Protein AF-A0A4S4L5J5-F1 (afdb_monomer_lite)

Secondary structure (DSSP, 8-state):
----------------------------------------------EEEES-TT--PPTTS-EEEEEE--SPSSPHHHH-EEEEEEEETTTEEEEEEEEEEETTT--EEEE---TTS-S-TT-

pLDDT: mean 80.62, std 18.97, range [35.75, 98.19]

Foldseek 3Di:
DDDDDDDDDDDDDDDDDDDDDPPDDPPPPPPPPPPDDDDDPWDDDWAWPPPDPPDDAAAQDKDKIFTDFPPGPPTLLPPFFDWDFDAAPDDRGLGTFDGGDTSSPDGMDMGHHHNVSDDGNVD

Radius of gyration: 41.26 Å; chains: 1; bounding box: 78×39×115 Å

Structure (mmCIF, N/CA/C/O backbone):
data_AF-A0A4S4L5J5-F1
#
_entry.id   AF-A0A4S4L5J5-F1
#
loop_
_atom_site.group_PDB
_atom_site.id
_atom_site.type_symbol
_atom_site.label_atom_id
_atom_site.label_alt_id
_atom_site.label_comp_id
_atom_site.label_asym_id
_atom_site.label_entity_id
_atom_site.label_seq_id
_atom_site.pdbx_PDB_ins_code
_atom_site.Cartn_x
_atom_site.Cartn_y
_atom_site.Cartn_z
_atom_site.occupancy
_atom_site.B_iso_or_equiv
_atom_site.auth_seq_id
_atom_site.auth_comp_id
_atom_site.auth_asym_id
_atom_site.auth_atom_id
_atom_site.pdbx_PDB_model_num
ATOM 1 N N . MET A 1 1 ? -58.215 23.838 90.533 1.00 37.75 1 MET A N 1
ATOM 2 C CA . MET A 1 1 ? -58.203 22.720 91.504 1.00 37.75 1 MET A CA 1
ATOM 3 C C . MET A 1 1 ? -57.163 21.714 91.031 1.00 37.75 1 MET A C 1
ATOM 5 O O . MET A 1 1 ? -57.080 21.533 89.826 1.00 37.75 1 MET A O 1
ATOM 9 N N . PRO A 1 2 ? -56.368 21.128 91.933 1.00 55.81 2 PRO A N 1
ATOM 10 C CA . PRO A 1 2 ? -55.057 21.604 92.415 1.00 55.81 2 PRO A CA 1
ATOM 11 C C . PRO A 1 2 ? -53.922 20.768 91.746 1.00 55.81 2 PRO A C 1
ATOM 13 O O . PRO A 1 2 ? -54.226 19.964 90.878 1.00 55.81 2 PRO A O 1
ATOM 16 N N . HIS A 1 3 ? -52.607 20.912 91.939 1.00 46.09 3 HIS A N 1
ATOM 17 C CA . HIS A 1 3 ? -51.798 21.025 93.153 1.00 46.09 3 HIS A CA 1
ATOM 18 C C . HIS A 1 3 ? -50.380 21.543 92.795 1.00 46.09 3 HIS A C 1
ATOM 20 O O . HIS A 1 3 ? -49.781 21.094 91.821 1.00 46.09 3 HIS A O 1
ATOM 26 N N . THR A 1 4 ? -49.844 22.457 93.607 1.00 49.66 4 THR A N 1
ATOM 27 C CA . THR A 1 4 ? -48.403 22.717 93.860 1.00 49.66 4 THR A CA 1
ATOM 28 C C . THR A 1 4 ? -47.784 21.509 94.625 1.00 49.66 4 THR A C 1
ATOM 30 O O . THR A 1 4 ? -48.587 20.723 95.135 1.00 49.66 4 THR A O 1
ATOM 33 N N . PRO A 1 5 ? -46.444 21.313 94.799 1.00 53.56 5 PRO A N 1
ATOM 34 C CA . PRO A 1 5 ? -45.448 22.350 95.096 1.00 53.56 5 PRO A CA 1
ATOM 35 C C . PRO A 1 5 ? -44.024 22.212 94.497 1.00 53.56 5 PRO A C 1
ATOM 37 O O . PRO A 1 5 ? -43.601 21.207 93.936 1.00 53.56 5 PRO A O 1
ATOM 40 N N . GLU A 1 6 ? -43.327 23.327 94.690 1.00 46.12 6 GLU A N 1
ATOM 41 C CA . GLU A 1 6 ? -41.896 23.632 94.711 1.00 46.12 6 GLU A CA 1
ATOM 42 C C . GLU A 1 6 ? -41.004 22.621 95.462 1.00 46.12 6 GLU A C 1
ATOM 44 O O . GLU A 1 6 ? -41.403 22.094 96.498 1.00 46.12 6 GLU A O 1
ATOM 49 N N . LEU A 1 7 ? -39.756 22.453 94.999 1.00 49.06 7 LEU A N 1
ATOM 50 C CA . LEU A 1 7 ? -38.581 22.276 95.865 1.00 49.06 7 LEU A CA 1
ATOM 51 C C . LEU A 1 7 ? -37.314 22.743 95.127 1.00 49.06 7 LEU A C 1
ATOM 53 O O . LEU A 1 7 ? -36.819 22.090 94.209 1.00 49.06 7 LEU A O 1
ATOM 57 N N . 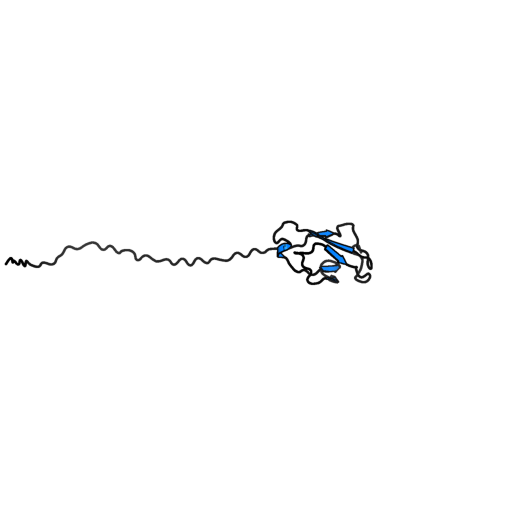SER A 1 8 ? -36.796 23.895 95.554 1.00 48.22 8 SER A N 1
ATOM 58 C CA . SER A 1 8 ? -35.420 24.332 95.304 1.00 48.22 8 SER A CA 1
ATOM 59 C C . SER A 1 8 ? -34.468 23.572 96.230 1.00 48.22 8 SER A C 1
ATOM 61 O O . SER A 1 8 ? -34.741 23.476 97.424 1.00 48.22 8 SER A O 1
ATOM 63 N N . SER A 1 9 ? -33.321 23.094 95.735 1.00 49.12 9 SER A N 1
ATOM 64 C CA . SER A 1 9 ? -32.177 22.797 96.607 1.00 49.12 9 SER A CA 1
ATOM 65 C C . SER A 1 9 ? -30.837 22.850 95.864 1.00 49.12 9 SER A C 1
ATOM 67 O O . SER A 1 9 ? -30.491 21.967 95.090 1.00 49.12 9 SER A O 1
ATOM 69 N N . THR A 1 10 ? -30.129 23.942 96.153 1.00 46.50 10 THR A N 1
ATOM 70 C CA . THR A 1 10 ? -28.713 24.044 96.546 1.00 46.50 10 THR A CA 1
ATOM 71 C C . THR A 1 10 ? -27.600 23.550 95.609 1.00 46.50 10 THR A C 1
ATOM 73 O O . THR A 1 10 ? -27.463 22.382 95.267 1.00 46.50 10 THR A O 1
ATOM 76 N N . ALA A 1 11 ? -26.737 24.514 95.287 1.00 41.56 11 ALA A N 1
ATOM 77 C CA . ALA A 1 11 ? -25.449 24.409 94.620 1.00 41.56 11 ALA A CA 1
ATOM 78 C C . ALA A 1 11 ? -24.426 23.509 95.336 1.00 41.56 11 ALA A C 1
ATOM 80 O O . ALA A 1 11 ? -24.403 23.506 96.561 1.00 41.56 11 ALA A O 1
ATOM 81 N N . GLN A 1 12 ? -23.492 22.906 94.577 1.00 35.75 12 GLN A N 1
ATOM 82 C CA . GLN A 1 12 ? -22.042 22.989 94.845 1.00 35.75 12 GLN A CA 1
ATOM 83 C C . GLN A 1 12 ? -21.198 22.466 93.656 1.00 35.75 12 GLN A C 1
ATOM 85 O O . GLN A 1 12 ? -21.401 21.352 93.179 1.00 35.75 12 GLN A O 1
ATOM 90 N N . THR A 1 13 ? -20.244 23.277 93.186 1.00 40.69 13 THR A N 1
ATOM 91 C CA . THR A 1 13 ? -19.195 22.951 92.188 1.00 40.69 13 THR A CA 1
ATOM 92 C C . THR A 1 13 ? -17.948 22.318 92.870 1.00 40.69 13 THR A C 1
ATOM 94 O O . THR A 1 13 ? -17.943 22.210 94.095 1.00 40.69 13 THR A O 1
ATOM 97 N N . PRO A 1 14 ? -16.913 21.843 92.132 1.00 57.03 14 PRO A N 1
ATOM 98 C CA . PRO A 1 14 ? -16.245 20.540 92.279 1.00 57.03 14 PRO A CA 1
ATOM 99 C C . PRO A 1 14 ? -14.911 20.701 93.084 1.00 57.03 14 PRO A C 1
ATOM 101 O O . PRO A 1 14 ? -14.733 21.774 93.661 1.00 57.03 14 PRO A O 1
ATOM 104 N N . PRO A 1 15 ? -13.955 19.743 93.194 1.00 50.81 15 PRO A N 1
ATOM 105 C CA . PRO A 1 15 ? -13.211 19.151 92.069 1.00 50.81 15 PRO A CA 1
ATOM 106 C C . PRO A 1 15 ? -12.876 17.663 92.283 1.00 50.81 15 PRO A C 1
ATOM 108 O O . PRO A 1 15 ? -12.868 17.179 93.397 1.00 50.81 15 PRO A O 1
ATOM 111 N N . HIS A 1 16 ? -12.512 16.935 91.236 1.00 42.56 16 HIS A N 1
ATOM 112 C CA . HIS A 1 16 ? -11.266 16.170 91.271 1.00 42.56 16 HIS A CA 1
ATOM 113 C C . HIS A 1 16 ? -10.853 15.914 89.831 1.00 42.56 16 HIS A C 1
ATOM 115 O O . HIS A 1 16 ? -11.554 15.294 89.035 1.00 42.56 16 HIS A O 1
ATOM 121 N N . SER A 1 17 ? -9.715 16.513 89.513 1.00 53.50 17 SER A N 1
ATOM 122 C CA . SER A 1 17 ? -8.935 16.329 88.312 1.00 53.50 17 SER A CA 1
ATOM 123 C C . SER A 1 17 ? -8.891 14.880 87.850 1.00 53.50 17 SER A C 1
ATOM 125 O O . SER A 1 17 ? -8.686 13.975 88.652 1.00 53.50 17 SER A O 1
ATOM 127 N N . ALA A 1 18 ? -8.929 14.732 86.530 1.00 53.69 18 ALA A N 1
ATOM 128 C CA . ALA A 1 18 ? -7.976 13.967 85.730 1.00 53.69 18 ALA A CA 1
ATOM 129 C C . ALA A 1 18 ? -8.706 13.106 84.705 1.00 53.69 18 ALA A C 1
ATOM 131 O O . ALA A 1 18 ? -9.244 12.054 85.012 1.00 53.69 18 ALA A O 1
ATOM 132 N N . SER A 1 19 ? -8.620 13.510 83.446 1.00 52.94 19 SER A N 1
ATOM 133 C CA . SER A 1 19 ? -7.903 12.703 82.462 1.00 52.94 19 SER A CA 1
ATOM 134 C C . SER A 1 19 ? -7.873 13.498 81.168 1.00 52.94 19 SER A C 1
ATOM 136 O O . SER A 1 19 ? -8.863 13.610 80.449 1.00 52.94 19 SER A O 1
ATOM 138 N N . SER A 1 20 ? -6.714 14.091 80.898 1.00 55.28 20 SER A N 1
ATOM 139 C CA . SER A 1 20 ? -6.356 14.536 79.561 1.00 55.28 20 SER A CA 1
ATOM 140 C C . SER A 1 20 ? -6.398 13.317 78.640 1.00 55.28 20 SER A C 1
ATOM 142 O O . SER A 1 20 ? -5.553 12.429 78.737 1.00 55.28 20 SER A O 1
ATOM 144 N N . ARG A 1 21 ? -7.390 13.251 77.752 1.00 54.53 21 ARG A N 1
ATOM 145 C CA . ARG A 1 21 ? -7.302 12.442 76.538 1.00 54.53 21 ARG A CA 1
ATOM 146 C C . ARG A 1 21 ? -7.377 13.388 75.361 1.00 54.53 21 ARG A C 1
ATOM 148 O O . ARG A 1 21 ? -8.443 13.731 74.867 1.00 54.53 21 ARG A O 1
ATOM 155 N N . SER A 1 22 ? -6.184 13.820 74.966 1.00 56.12 22 SER A N 1
ATOM 156 C CA . SER A 1 22 ? -5.881 14.363 73.651 1.00 56.12 22 SER A CA 1
ATOM 157 C C . SER A 1 22 ? -6.394 13.381 72.595 1.00 56.12 22 SER A C 1
ATOM 159 O O . SER A 1 22 ? -5.739 12.392 72.265 1.00 56.12 22 SER A O 1
ATOM 161 N N . THR A 1 23 ? -7.616 13.592 72.114 1.00 56.44 23 THR A N 1
ATOM 162 C CA . THR A 1 23 ? -8.133 12.890 70.944 1.00 56.44 23 THR A CA 1
ATOM 163 C C . THR A 1 23 ? -7.406 13.449 69.735 1.00 56.44 23 THR A C 1
ATOM 165 O O . THR A 1 23 ? -7.713 14.536 69.245 1.00 56.44 23 THR A O 1
ATOM 168 N N . SER A 1 24 ? -6.385 12.692 69.337 1.00 56.59 24 SER A N 1
ATOM 169 C CA . SER A 1 24 ? -5.664 12.735 68.071 1.00 56.59 24 SER A CA 1
ATOM 170 C C . SER A 1 24 ? -6.513 13.354 66.959 1.00 56.59 24 SER A C 1
ATOM 172 O O . SER A 1 24 ? -7.515 12.777 66.521 1.00 56.59 24 SER A O 1
ATOM 174 N N . ARG A 1 25 ? -6.132 14.561 66.526 1.00 61.34 25 ARG A N 1
ATOM 175 C CA . ARG A 1 25 ? -6.680 15.179 65.319 1.00 61.34 25 ARG A CA 1
ATOM 176 C C . ARG A 1 25 ? -6.383 14.220 64.179 1.00 61.34 25 ARG A C 1
ATOM 178 O O . ARG A 1 25 ? -5.225 13.954 63.878 1.00 61.34 25 ARG A O 1
ATOM 185 N N . HIS A 1 26 ? -7.437 13.664 63.600 1.00 46.31 26 HIS A N 1
ATOM 186 C CA . HIS A 1 26 ? -7.330 12.770 62.466 1.00 46.31 26 HIS A CA 1
ATOM 187 C C . HIS A 1 26 ? -6.714 13.593 61.337 1.00 46.31 26 HIS A C 1
ATOM 189 O O . HIS A 1 26 ? -7.351 14.510 60.816 1.00 46.31 26 HIS A O 1
ATOM 195 N N . HIS A 1 27 ? -5.446 13.329 61.021 1.00 48.44 27 HIS A N 1
ATOM 196 C CA . HIS A 1 27 ? -4.846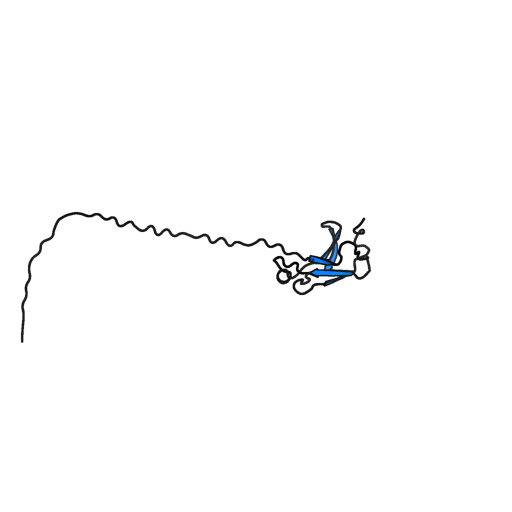 13.811 59.792 1.00 48.44 27 HIS A CA 1
ATOM 197 C C . HIS A 1 27 ? -5.659 13.180 58.668 1.00 48.44 27 HIS A C 1
ATOM 199 O O . HIS A 1 27 ? -5.491 12.005 58.349 1.00 48.44 27 H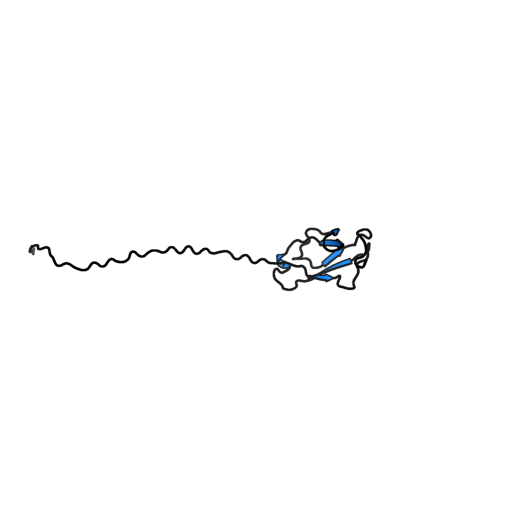IS A O 1
ATOM 205 N N . LEU A 1 28 ? -6.602 13.951 58.133 1.00 51.38 28 LEU A N 1
ATOM 206 C CA . LEU A 1 28 ? -7.302 13.643 56.902 1.00 51.38 28 LEU A CA 1
ATOM 207 C C . LEU A 1 28 ? -6.234 13.713 55.803 1.00 51.38 28 LEU A C 1
ATOM 209 O O . LEU A 1 28 ? -5.999 14.756 55.200 1.00 51.38 28 LEU A O 1
ATOM 213 N N . ALA A 1 29 ? -5.475 12.628 55.658 1.00 59.47 29 ALA A N 1
ATOM 214 C CA . ALA A 1 29 ? -4.499 12.463 54.603 1.00 59.47 29 ALA A CA 1
ATOM 215 C C . ALA A 1 29 ? -5.290 12.374 53.297 1.00 59.47 29 ALA A C 1
ATOM 217 O O . ALA A 1 29 ? -5.857 11.340 52.957 1.00 59.47 29 ALA A O 1
ATOM 218 N N . PHE A 1 30 ? -5.399 13.506 52.608 1.00 55.34 30 PHE A N 1
ATOM 219 C CA . PHE A 1 30 ? -5.959 13.587 51.271 1.00 55.34 30 PHE A CA 1
ATOM 220 C C . PHE A 1 30 ? -4.947 12.945 50.315 1.00 55.34 30 PHE A C 1
ATOM 222 O O . PHE A 1 30 ? -4.040 13.602 49.806 1.00 55.34 30 PHE A O 1
ATOM 229 N N . SER A 1 31 ? -5.037 11.626 50.151 1.00 61.25 31 SER A N 1
ATOM 230 C CA . SER A 1 31 ? -4.247 10.884 49.173 1.00 61.25 31 SER A CA 1
ATOM 231 C C . SER A 1 31 ? -4.689 11.298 47.769 1.00 61.25 31 SER A C 1
ATOM 233 O O . SER A 1 31 ? -5.677 10.792 47.244 1.00 61.25 31 SER A O 1
ATOM 235 N N . LEU A 1 32 ? -3.965 12.240 47.163 1.00 65.56 32 LEU A N 1
ATOM 236 C CA . LEU A 1 32 ? -4.115 12.583 45.753 1.00 65.56 32 LEU A CA 1
ATOM 237 C C . LEU A 1 32 ? -3.588 11.407 44.915 1.00 65.56 32 LEU A C 1
ATOM 239 O O . LEU A 1 32 ? -2.391 11.301 44.655 1.00 65.56 32 LEU A O 1
ATOM 243 N N . ALA A 1 33 ? -4.478 10.486 44.546 1.00 68.19 33 ALA A N 1
ATOM 244 C CA . ALA A 1 33 ? -4.160 9.399 43.632 1.00 68.19 33 ALA A CA 1
ATOM 245 C C . ALA A 1 33 ? -3.952 9.982 42.226 1.00 68.19 33 ALA A C 1
ATOM 247 O O . ALA A 1 33 ? -4.907 10.359 41.547 1.00 68.19 33 ALA A O 1
ATOM 248 N N . LEU A 1 34 ? -2.693 10.087 41.800 1.00 66.31 34 LEU A N 1
ATOM 249 C CA . LEU A 1 34 ? -2.333 10.462 40.437 1.00 66.31 34 LEU A CA 1
ATOM 250 C C . LEU A 1 34 ? -2.673 9.284 39.509 1.00 66.31 34 LEU A C 1
ATOM 252 O O . LEU A 1 34 ? -1.864 8.381 39.311 1.00 66.31 34 LEU A O 1
ATOM 256 N N . ALA A 1 35 ? -3.900 9.253 38.988 1.00 70.75 35 ALA A N 1
ATOM 257 C CA . ALA A 1 35 ? -4.315 8.284 37.980 1.00 70.75 35 ALA A CA 1
ATOM 258 C C . ALA A 1 35 ? -3.626 8.621 36.646 1.00 70.75 35 ALA A C 1
ATOM 260 O O . ALA A 1 35 ? -4.131 9.408 35.851 1.00 70.75 35 ALA A O 1
ATOM 261 N N . GLY A 1 36 ? -2.432 8.069 36.425 1.00 72.25 36 GLY A N 1
ATOM 262 C CA . GLY A 1 36 ? -1.756 8.147 35.133 1.00 72.25 36 GLY A CA 1
ATOM 263 C C . GLY A 1 36 ? -2.500 7.303 34.100 1.00 72.25 36 GLY A C 1
ATOM 264 O O . GLY A 1 36 ? -2.611 6.089 34.257 1.00 72.25 36 GLY A O 1
ATOM 265 N N . THR A 1 37 ? -3.020 7.925 33.046 1.00 76.88 37 THR A N 1
ATOM 266 C CA . THR A 1 37 ? -3.573 7.213 31.888 1.00 76.88 37 THR A CA 1
ATOM 267 C C . THR A 1 37 ? -2.449 6.494 31.147 1.00 76.88 37 THR A C 1
ATOM 269 O O . THR A 1 37 ? -1.548 7.137 30.608 1.00 76.88 37 THR A O 1
ATOM 272 N N . PHE A 1 38 ? -2.502 5.163 31.122 1.00 76.31 38 PHE A N 1
ATOM 273 C CA . PHE A 1 38 ? -1.598 4.333 30.333 1.00 76.31 38 PHE A CA 1
ATOM 274 C C . PHE A 1 38 ? -2.088 4.339 28.878 1.00 76.31 38 PHE A C 1
ATOM 276 O O . PHE A 1 38 ? -3.130 3.760 28.578 1.00 76.31 38 PHE A O 1
ATOM 283 N N . PHE A 1 39 ? -1.375 5.022 27.982 1.00 77.19 39 PHE A N 1
ATOM 284 C CA . PHE A 1 39 ? -1.630 4.935 26.543 1.00 77.19 39 PHE A CA 1
ATOM 285 C C . PHE A 1 39 ? -0.738 3.831 25.964 1.00 77.19 39 PHE A C 1
ATOM 287 O O . PHE A 1 39 ? 0.484 3.992 25.984 1.00 77.19 39 PHE A O 1
ATOM 294 N N . PRO A 1 40 ? -1.291 2.704 25.481 1.00 74.81 40 PRO A N 1
ATOM 295 C CA . PRO A 1 40 ? -0.478 1.708 24.800 1.00 74.81 40 PRO A CA 1
ATOM 296 C C . PRO A 1 40 ? 0.061 2.307 23.493 1.00 74.81 40 PRO A C 1
ATOM 298 O O . PRO A 1 40 ? -0.704 2.834 22.686 1.00 74.81 40 PRO A O 1
ATOM 301 N N . LEU A 1 41 ? 1.377 2.220 23.278 1.00 79.31 41 LEU A N 1
ATOM 302 C CA . LEU A 1 41 ? 1.947 2.387 21.942 1.00 79.31 41 LEU A CA 1
ATOM 303 C C . LEU A 1 41 ? 1.506 1.175 21.122 1.00 79.31 41 LEU A C 1
ATOM 305 O O . LEU A 1 41 ? 1.925 0.055 21.405 1.00 79.31 41 LEU A O 1
ATOM 309 N N . ALA A 1 42 ? 0.634 1.400 20.148 1.00 80.56 42 ALA A N 1
ATOM 310 C CA . ALA A 1 42 ? 0.177 0.367 19.235 1.00 80.56 42 ALA A CA 1
ATOM 311 C C . ALA A 1 42 ? 0.857 0.560 17.876 1.00 80.56 42 ALA A C 1
ATOM 313 O O . ALA A 1 42 ? 1.008 1.691 17.411 1.00 80.56 42 ALA A O 1
ATOM 314 N N . HIS A 1 43 ? 1.277 -0.539 17.254 1.00 81.50 43 HIS A N 1
ATOM 315 C CA . HIS A 1 43 ? 1.889 -0.537 15.931 1.00 81.50 43 HIS A CA 1
ATOM 316 C C . HIS A 1 43 ? 0.944 -1.244 14.966 1.00 81.50 43 HIS A C 1
ATOM 318 O O . HIS A 1 43 ? 0.746 -2.449 15.072 1.00 81.50 43 HIS A O 1
ATOM 324 N N . ALA A 1 44 ? 0.339 -0.489 14.056 1.00 84.19 44 ALA A N 1
ATOM 325 C CA . ALA A 1 44 ? -0.544 -1.035 13.036 1.00 84.19 44 ALA A CA 1
ATOM 326 C C . ALA A 1 44 ? 0.260 -1.366 11.783 1.00 84.19 44 ALA A C 1
ATOM 328 O O . ALA A 1 44 ? 1.080 -0.560 11.342 1.00 84.19 44 ALA A O 1
ATOM 329 N N . SER A 1 45 ? 0.025 -2.542 11.212 1.00 87.62 45 SER A N 1
ATOM 330 C CA . SER A 1 45 ? 0.679 -2.959 9.978 1.00 87.62 45 SER A CA 1
ATOM 331 C C . SER A 1 45 ? -0.331 -3.544 9.000 1.00 87.62 45 SER A C 1
ATOM 333 O O . SER A 1 45 ? -1.385 -4.039 9.390 1.00 87.62 45 SER A O 1
ATOM 335 N N . VAL A 1 46 ? -0.015 -3.441 7.712 1.00 92.00 46 VAL A N 1
ATOM 336 C CA . VAL A 1 46 ? -0.757 -4.113 6.648 1.00 92.00 46 VAL A CA 1
ATOM 337 C C . VAL A 1 46 ? 0.075 -5.307 6.207 1.00 92.00 46 VAL A C 1
ATOM 339 O O . VAL A 1 46 ? 1.202 -5.132 5.741 1.00 92.00 46 VAL A O 1
ATOM 342 N N . PHE A 1 47 ? -0.463 -6.519 6.338 1.00 93.75 47 PHE A N 1
ATOM 343 C CA . PHE A 1 47 ? 0.268 -7.724 5.965 1.00 93.75 47 PHE A CA 1
ATOM 344 C C . PHE A 1 47 ? 0.057 -8.054 4.484 1.00 93.75 47 PHE A C 1
ATOM 346 O O . PHE A 1 47 ? -0.969 -8.621 4.098 1.00 93.75 47 PHE A O 1
ATOM 353 N N . ILE A 1 48 ? 1.026 -7.676 3.646 1.00 93.94 48 ILE A N 1
ATOM 354 C CA . ILE A 1 48 ? 0.994 -7.922 2.200 1.00 93.94 48 ILE A CA 1
ATOM 355 C C . ILE A 1 48 ? 1.140 -9.422 1.916 1.00 93.94 48 ILE A C 1
ATOM 357 O O . ILE A 1 48 ? 2.115 -10.057 2.310 1.00 93.94 48 ILE A O 1
ATOM 361 N N . THR A 1 49 ? 0.177 -9.986 1.190 1.00 95.38 49 THR A N 1
ATOM 362 C CA . THR A 1 49 ? 0.161 -11.391 0.752 1.00 95.38 49 THR A CA 1
ATOM 363 C C . THR A 1 49 ? 0.459 -11.553 -0.737 1.00 95.38 49 THR A C 1
ATOM 365 O O . THR A 1 49 ? 0.809 -12.649 -1.177 1.00 95.38 49 THR A O 1
ATOM 368 N N . HIS A 1 50 ? 0.354 -10.474 -1.515 1.00 95.75 50 HIS A N 1
ATOM 369 C CA . HIS A 1 50 ? 0.758 -10.432 -2.916 1.00 95.75 50 HIS A CA 1
ATOM 370 C C . HIS A 1 50 ? 1.233 -9.021 -3.302 1.00 95.75 50 HIS A C 1
ATOM 372 O O . HIS A 1 50 ? 0.596 -8.061 -2.865 1.00 95.75 50 HIS A O 1
ATOM 378 N N . PRO A 1 51 ? 2.289 -8.881 -4.127 1.00 92.19 51 PRO A N 1
ATOM 379 C CA . PRO A 1 51 ? 3.184 -9.950 -4.574 1.00 92.19 51 PRO A CA 1
ATOM 380 C C . PRO A 1 51 ? 4.062 -10.457 -3.416 1.00 92.19 51 PRO A C 1
ATOM 382 O O . PRO A 1 51 ? 4.509 -9.682 -2.575 1.00 92.19 51 PRO A O 1
ATOM 385 N N . TYR A 1 52 ? 4.286 -11.770 -3.350 1.00 90.50 52 TYR A N 1
ATOM 386 C CA . TYR A 1 52 ? 5.204 -12.395 -2.389 1.00 90.50 52 TYR A CA 1
ATOM 387 C C . TYR A 1 52 ? 6.533 -12.752 -3.072 1.00 90.50 52 TYR A C 1
ATOM 389 O O . TYR A 1 52 ? 6.678 -12.613 -4.288 1.00 90.50 52 TYR A O 1
ATOM 397 N N . ALA A 1 53 ? 7.509 -13.233 -2.298 1.00 86.44 53 ALA A N 1
ATOM 398 C CA . ALA A 1 53 ? 8.825 -13.604 -2.814 1.00 86.44 53 ALA A CA 1
ATOM 399 C C . ALA A 1 53 ? 8.735 -14.555 -4.028 1.00 86.44 53 ALA A C 1
ATOM 401 O O . ALA A 1 53 ? 8.173 -15.647 -3.938 1.00 86.44 53 ALA A O 1
ATOM 402 N N . GLY A 1 54 ? 9.312 -14.136 -5.157 1.00 85.31 54 GLY A N 1
ATOM 403 C CA . GLY A 1 54 ? 9.299 -14.881 -6.421 1.00 85.31 54 GLY A CA 1
ATOM 404 C C . GLY A 1 54 ? 8.233 -14.438 -7.430 1.00 85.31 54 GLY A C 1
ATOM 405 O O . GLY A 1 54 ? 8.220 -14.962 -8.541 1.00 85.31 54 GLY A O 1
ATOM 406 N N . ILE A 1 55 ? 7.369 -13.477 -7.083 1.00 90.75 55 ILE A N 1
ATOM 407 C CA . ILE A 1 55 ? 6.452 -12.826 -8.026 1.00 90.75 55 ILE A CA 1
ATOM 408 C C . ILE A 1 55 ? 6.965 -11.427 -8.369 1.00 90.75 55 ILE A C 1
ATOM 410 O O . ILE A 1 55 ? 7.183 -10.608 -7.479 1.00 90.75 55 ILE A O 1
ATOM 414 N N . SER A 1 56 ? 7.087 -11.141 -9.666 1.00 91.75 56 SER A N 1
ATOM 415 C CA . SER A 1 56 ? 7.496 -9.830 -10.178 1.00 91.75 56 SER A CA 1
ATOM 416 C C . SER A 1 56 ? 6.351 -9.161 -10.939 1.00 91.75 56 SER A C 1
ATOM 418 O O . SER A 1 56 ? 5.774 -9.749 -11.855 1.00 91.75 56 SER A O 1
ATOM 420 N N . CYS A 1 57 ? 6.052 -7.908 -10.595 1.00 94.19 57 CYS A N 1
ATOM 421 C CA . CYS A 1 57 ? 5.196 -7.041 -11.404 1.00 94.19 57 CYS A CA 1
ATOM 422 C C . CYS A 1 57 ? 6.027 -6.424 -12.536 1.00 94.19 57 CYS A C 1
ATOM 424 O O . CYS A 1 57 ? 7.071 -5.829 -12.280 1.00 94.19 57 CYS A O 1
ATOM 426 N N . ARG A 1 58 ? 5.560 -6.515 -13.784 1.00 95.12 58 ARG A N 1
ATOM 427 C CA . ARG A 1 58 ? 6.258 -5.918 -14.932 1.00 95.12 58 ARG A CA 1
ATOM 428 C C . ARG A 1 58 ? 5.771 -4.494 -15.198 1.00 95.12 58 ARG A C 1
ATOM 430 O O . ARG A 1 58 ? 4.565 -4.262 -15.272 1.00 95.12 58 ARG A O 1
ATOM 437 N N . GLY A 1 59 ? 6.706 -3.576 -15.450 1.00 96.00 59 GLY A N 1
ATOM 438 C CA . GLY A 1 59 ? 6.406 -2.228 -15.943 1.00 96.00 59 GLY A CA 1
ATOM 439 C C . GLY A 1 59 ? 5.448 -2.231 -17.140 1.00 96.00 59 GLY A C 1
ATOM 440 O O . GLY A 1 59 ? 5.585 -3.033 -18.068 1.00 96.00 59 GLY A O 1
ATOM 441 N N . GLY A 1 60 ? 4.442 -1.358 -17.101 1.00 97.06 60 GLY A N 1
ATOM 442 C CA . GLY A 1 60 ? 3.409 -1.221 -18.130 1.00 97.06 60 GLY A CA 1
ATOM 443 C C . GLY A 1 60 ? 2.364 -2.343 -18.162 1.00 97.06 60 GLY A C 1
ATOM 444 O O . GLY A 1 60 ? 1.483 -2.318 -19.018 1.00 97.06 60 GLY A O 1
ATOM 445 N N . SER A 1 61 ? 2.439 -3.323 -17.256 1.00 97.31 61 SER A N 1
ATOM 446 C CA . SER A 1 61 ? 1.466 -4.417 -17.142 1.00 97.31 61 SER A CA 1
ATOM 447 C C . SER A 1 61 ? 0.664 -4.290 -15.848 1.00 97.31 61 SER A C 1
ATOM 449 O O . SER A 1 61 ? 1.184 -3.822 -14.838 1.00 97.31 61 SER A O 1
ATOM 451 N N . ALA A 1 62 ? -0.603 -4.704 -15.863 1.00 97.38 62 ALA A N 1
ATOM 452 C CA . ALA A 1 62 ? -1.413 -4.722 -14.649 1.00 97.38 62 ALA A CA 1
ATOM 453 C C . ALA A 1 62 ? -0.805 -5.669 -13.603 1.00 97.38 62 ALA A C 1
ATOM 455 O O . ALA A 1 62 ? -0.406 -6.788 -13.929 1.00 97.38 62 ALA A O 1
ATOM 456 N N . CYS A 1 63 ? -0.769 -5.215 -12.355 1.00 97.06 63 CYS A N 1
ATOM 457 C CA . CYS A 1 63 ? -0.407 -5.999 -11.186 1.00 97.06 63 CYS A CA 1
ATOM 458 C C . CYS A 1 63 ? -1.413 -5.748 -10.058 1.00 97.06 63 CYS A C 1
ATOM 460 O O . CYS A 1 63 ? -2.147 -4.755 -10.079 1.00 97.06 63 CYS A O 1
ATOM 462 N N . SER A 1 64 ? -1.441 -6.637 -9.069 1.00 96.75 64 SER A N 1
ATOM 463 C CA . SER A 1 64 ? -2.262 -6.477 -7.873 1.00 96.75 64 SER A CA 1
ATOM 464 C C . SER A 1 64 ? -1.415 -6.527 -6.608 1.00 96.75 64 SER A C 1
ATOM 466 O O . SER A 1 64 ? -0.390 -7.202 -6.531 1.00 96.75 64 SER A O 1
ATOM 468 N N . LEU A 1 65 ? -1.860 -5.772 -5.614 1.00 97.25 65 LEU A N 1
ATOM 469 C CA . LEU A 1 65 ? -1.429 -5.852 -4.229 1.00 97.25 65 LEU A CA 1
ATOM 470 C C . LEU A 1 65 ? -2.596 -6.415 -3.433 1.00 97.25 65 LEU A C 1
ATOM 472 O O . LEU A 1 65 ? -3.694 -5.873 -3.529 1.00 97.25 65 LEU A O 1
ATOM 476 N N . THR A 1 66 ? -2.374 -7.459 -2.641 1.00 97.56 66 THR A N 1
ATOM 477 C CA . THR A 1 66 ? -3.381 -7.980 -1.705 1.00 97.56 66 THR A CA 1
ATOM 478 C C . THR A 1 66 ? -2.811 -8.049 -0.308 1.00 97.56 66 THR A C 1
ATOM 480 O O . THR A 1 66 ? -1.612 -8.267 -0.126 1.00 97.56 66 THR A O 1
ATOM 483 N N . TRP A 1 67 ? -3.675 -7.891 0.685 1.00 96.44 67 TRP A N 1
ATOM 484 C CA . TRP A 1 67 ? -3.288 -7.957 2.086 1.00 96.44 67 TRP A CA 1
ATOM 485 C C . TRP A 1 67 ? -4.385 -8.546 2.958 1.00 96.44 67 TRP A C 1
ATOM 487 O O . TRP A 1 67 ? -5.559 -8.596 2.584 1.00 96.44 67 TRP A O 1
ATOM 497 N N . VAL A 1 68 ? -3.980 -8.992 4.142 1.00 94.81 68 VAL A N 1
ATOM 498 C CA . VAL A 1 68 ? -4.872 -9.526 5.172 1.00 94.81 68 VAL A CA 1
ATOM 499 C C . VAL A 1 68 ? -4.622 -8.837 6.506 1.00 94.81 68 VAL A C 1
ATOM 501 O O . VAL A 1 68 ? -3.639 -8.119 6.684 1.00 94.81 68 VAL A O 1
ATOM 504 N N . ASP A 1 69 ? -5.556 -9.050 7.424 1.00 92.69 69 ASP A N 1
ATOM 505 C CA . ASP A 1 69 ? -5.364 -8.768 8.840 1.00 92.69 69 ASP A CA 1
ATOM 506 C C . ASP A 1 69 ? -4.605 -9.953 9.454 1.00 92.69 69 ASP A C 1
ATOM 508 O O . ASP A 1 69 ? -4.982 -11.105 9.215 1.00 92.69 69 ASP A O 1
ATOM 512 N N . ASP A 1 70 ? -3.524 -9.688 10.181 1.00 89.25 70 ASP A N 1
ATOM 513 C CA . ASP A 1 70 ? -2.724 -10.720 10.849 1.00 89.25 70 ASP A CA 1
ATOM 514 C C . ASP A 1 70 ? -3.259 -11.068 12.250 1.00 89.25 70 ASP A C 1
ATOM 516 O O . ASP A 1 70 ? -2.784 -12.017 12.873 1.00 89.25 70 ASP A O 1
ATOM 520 N N . GLY A 1 71 ? -4.299 -10.363 12.712 1.00 90.25 71 GLY A N 1
ATOM 521 C CA . GLY A 1 71 ? -4.924 -10.552 14.016 1.00 90.25 71 GLY A CA 1
ATOM 522 C C . GLY A 1 71 ? -4.226 -9.811 15.156 1.00 90.25 71 GLY A C 1
ATOM 523 O O . GLY A 1 71 ? -4.728 -9.853 16.283 1.00 90.25 71 GLY A O 1
ATOM 524 N N . GLU A 1 72 ? -3.119 -9.115 14.889 1.00 90.12 72 GLU A N 1
ATOM 525 C CA . GLU A 1 72 ? -2.395 -8.340 15.892 1.00 90.12 72 GLU A CA 1
ATOM 526 C C . GLU A 1 72 ? -2.972 -6.923 15.991 1.00 90.12 72 GLU A C 1
ATOM 528 O O . GLU A 1 72 ? -3.185 -6.218 15.006 1.00 90.12 72 GLU A O 1
ATOM 533 N N . ALA A 1 73 ? -3.272 -6.483 17.214 1.00 90.50 73 ALA A N 1
ATOM 534 C CA . ALA A 1 73 ? -3.854 -5.162 17.418 1.00 90.50 73 ALA A CA 1
ATOM 535 C C . ALA A 1 73 ? -2.805 -4.048 17.194 1.00 90.50 73 ALA A C 1
ATOM 537 O O . ALA A 1 73 ? -1.706 -4.135 17.747 1.00 90.50 73 ALA A O 1
ATOM 538 N N . PRO A 1 74 ? -3.154 -2.944 16.502 1.00 91.06 74 PRO A N 1
ATOM 539 C CA . PRO A 1 74 ? -4.464 -2.616 15.942 1.00 91.06 74 PRO A CA 1
ATOM 540 C C . PRO A 1 74 ? -4.781 -3.398 14.662 1.00 91.06 74 PRO A C 1
ATOM 542 O O . PRO A 1 74 ? -4.012 -3.360 13.707 1.00 91.06 74 PRO A O 1
ATOM 545 N N . LEU A 1 75 ? -5.981 -3.986 14.626 1.00 92.88 75 LEU A N 1
ATOM 546 C CA . LEU A 1 75 ? -6.546 -4.638 13.441 1.00 92.88 75 LEU A CA 1
ATOM 547 C C . LEU A 1 75 ? -6.689 -3.638 12.281 1.00 92.88 75 LEU A C 1
ATOM 549 O O . LEU A 1 75 ? -6.872 -2.440 12.518 1.00 92.88 75 LEU A O 1
ATOM 553 N N . LEU A 1 76 ? -6.767 -4.120 11.035 1.00 93.56 76 LEU A N 1
ATOM 554 C CA . LEU A 1 76 ? -6.999 -3.289 9.840 1.00 93.56 76 LEU A CA 1
ATOM 555 C C . LEU A 1 76 ? -8.245 -2.404 9.978 1.00 93.56 76 LEU A C 1
ATOM 557 O O . LEU A 1 76 ? -8.284 -1.279 9.478 1.00 93.56 76 LEU A O 1
ATOM 561 N N . ALA A 1 77 ? -9.258 -2.897 10.699 1.00 93.50 77 ALA A N 1
ATOM 562 C CA . ALA A 1 77 ? -10.483 -2.162 11.001 1.00 93.50 77 ALA A CA 1
ATOM 563 C C . ALA A 1 77 ? -10.247 -0.842 11.767 1.00 93.50 77 ALA A C 1
ATOM 565 O O . ALA A 1 77 ? -11.091 0.049 11.706 1.00 93.50 77 ALA A O 1
ATOM 566 N N . ALA A 1 78 ? -9.121 -0.718 12.475 1.00 93.44 78 ALA A N 1
ATOM 567 C CA . ALA A 1 78 ? -8.741 0.449 13.265 1.00 93.44 78 ALA A CA 1
ATOM 568 C C . ALA A 1 78 ? -7.695 1.353 12.579 1.00 93.44 78 ALA A C 1
ATOM 570 O O . ALA A 1 78 ? -7.421 2.432 13.101 1.00 93.44 78 ALA A O 1
ATOM 571 N N . ILE A 1 79 ? -7.122 0.944 11.437 1.00 92.81 79 ILE A N 1
ATOM 572 C CA . ILE A 1 79 ? -6.084 1.714 10.722 1.00 92.81 79 ILE A CA 1
ATOM 573 C C . ILE A 1 79 ? -6.704 2.854 9.903 1.00 92.81 79 ILE A C 1
ATOM 575 O O . ILE A 1 79 ? -6.317 4.011 10.050 1.00 92.81 79 ILE A O 1
ATOM 579 N N . GLY A 1 80 ? -7.695 2.542 9.060 1.00 93.06 80 GLY A N 1
ATOM 580 C CA . GLY A 1 80 ? -8.360 3.522 8.197 1.00 93.06 80 GLY A CA 1
ATOM 581 C C . GLY A 1 80 ? -7.611 3.796 6.888 1.00 93.06 80 GLY A C 1
ATOM 582 O O . GLY A 1 80 ? -7.295 2.868 6.149 1.00 93.06 80 GLY A O 1
ATOM 583 N N . ALA A 1 81 ? -7.398 5.070 6.554 1.00 96.00 81 ALA A N 1
ATOM 584 C CA . ALA A 1 81 ? -6.826 5.486 5.273 1.00 96.00 81 ALA A CA 1
ATOM 585 C C . ALA A 1 81 ? -5.296 5.312 5.230 1.00 96.00 81 ALA A C 1
ATOM 587 O O . ALA A 1 81 ? -4.595 5.770 6.131 1.00 96.00 81 ALA A O 1
ATOM 588 N N . CYS A 1 82 ? -4.784 4.706 4.158 1.00 95.56 82 CYS A N 1
ATOM 589 C CA . CYS A 1 82 ? -3.357 4.505 3.910 1.00 95.56 82 CYS A CA 1
ATOM 590 C C . CYS A 1 82 ? -2.956 4.944 2.500 1.00 95.56 82 CYS A C 1
ATOM 592 O O . CYS A 1 82 ? -3.739 4.866 1.550 1.00 95.56 82 CYS A O 1
ATOM 594 N N . ASP A 1 83 ? -1.695 5.337 2.366 1.00 96.38 83 ASP A N 1
ATOM 595 C CA . ASP A 1 83 ? -1.062 5.601 1.082 1.00 96.38 83 ASP A CA 1
ATOM 596 C C . ASP A 1 83 ? -0.241 4.378 0.665 1.00 96.38 83 ASP A C 1
ATOM 598 O O . ASP A 1 83 ? 0.419 3.753 1.495 1.00 96.38 83 ASP A O 1
ATOM 602 N N . PHE A 1 84 ? -0.269 4.043 -0.624 1.00 96.44 84 PHE A N 1
ATOM 603 C CA . PHE A 1 84 ? 0.560 2.980 -1.191 1.00 96.44 84 PHE A CA 1
ATOM 604 C C . PHE A 1 84 ? 1.456 3.564 -2.280 1.00 96.44 84 PHE A C 1
ATOM 606 O O . PHE A 1 84 ? 1.000 4.323 -3.142 1.00 96.44 84 PHE A O 1
ATOM 613 N N . GLY A 1 85 ? 2.727 3.170 -2.259 1.00 95.56 85 GLY A N 1
ATOM 614 C CA . GLY A 1 85 ? 3.736 3.580 -3.227 1.00 95.56 85 GLY A CA 1
ATOM 615 C C . GLY A 1 85 ? 4.676 2.430 -3.569 1.00 95.56 85 GLY A C 1
ATOM 616 O O . GLY A 1 85 ? 4.842 1.497 -2.784 1.00 95.56 85 GLY A O 1
ATOM 617 N N . LEU A 1 86 ? 5.285 2.499 -4.750 1.00 94.25 86 LEU A N 1
ATOM 618 C CA . LEU A 1 86 ? 6.451 1.695 -5.092 1.00 94.25 86 LEU A CA 1
ATOM 619 C C . LEU A 1 86 ? 7.694 2.430 -4.617 1.00 94.25 86 LEU A C 1
ATOM 621 O O . LEU A 1 86 ? 7.867 3.615 -4.912 1.00 94.25 86 LEU A O 1
ATOM 625 N N . TYR A 1 87 ? 8.558 1.709 -3.914 1.00 92.56 87 TYR A N 1
ATOM 626 C CA . TYR A 1 87 ? 9.796 2.234 -3.364 1.00 92.56 87 TYR A CA 1
ATOM 627 C C . TYR A 1 87 ? 10.985 1.454 -3.912 1.00 92.56 87 TYR A C 1
ATOM 629 O O . TYR A 1 87 ? 10.936 0.233 -4.052 1.00 92.56 87 TYR A O 1
ATOM 637 N N . GLN A 1 88 ? 12.062 2.174 -4.203 1.00 89.94 88 GLN A N 1
ATOM 638 C CA . GLN A 1 88 ? 13.383 1.613 -4.416 1.00 89.94 88 GLN A CA 1
ATOM 639 C C . GLN A 1 88 ? 14.142 1.612 -3.082 1.00 89.94 88 GLN A C 1
ATOM 641 O O . GLN A 1 88 ? 14.303 2.654 -2.436 1.00 89.94 88 GLN A O 1
ATOM 646 N N . GLY A 1 89 ? 14.647 0.443 -2.684 1.00 86.19 89 GLY A N 1
ATOM 647 C CA . GLY A 1 89 ? 15.306 0.281 -1.390 1.00 86.19 89 GLY A CA 1
ATOM 648 C C . GLY A 1 89 ? 14.342 0.545 -0.229 1.00 86.19 89 GLY A C 1
ATOM 649 O O . GLY A 1 89 ? 13.173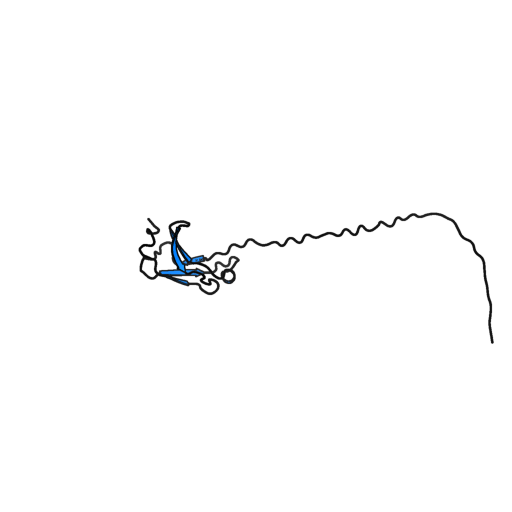 0.182 -0.304 1.00 86.19 89 GLY A O 1
ATOM 650 N N . ALA A 1 90 ? 14.840 1.156 0.849 1.00 86.31 90 ALA A N 1
ATOM 651 C CA . ALA A 1 90 ? 14.032 1.410 2.041 1.00 86.31 90 ALA A CA 1
ATOM 652 C C . ALA A 1 90 ? 13.042 2.576 1.860 1.00 86.31 90 ALA A C 1
ATOM 654 O O . ALA A 1 90 ? 11.890 2.453 2.257 1.00 86.31 90 ALA A O 1
ATOM 655 N N . ASP A 1 91 ? 13.473 3.682 1.237 1.00 90.94 91 ASP A N 1
ATOM 656 C CA . ASP A 1 91 ? 12.775 4.967 1.418 1.00 90.94 91 ASP A CA 1
ATOM 657 C C . ASP A 1 91 ? 12.604 5.804 0.135 1.00 90.94 91 ASP A C 1
ATOM 659 O O . ASP A 1 91 ? 12.013 6.884 0.178 1.00 90.94 91 ASP A O 1
ATOM 663 N N . THR A 1 92 ? 13.100 5.355 -1.025 1.00 93.69 92 THR A N 1
ATOM 664 C CA . THR A 1 92 ? 13.011 6.163 -2.257 1.00 93.69 92 THR A CA 1
ATOM 665 C C . THR A 1 92 ? 11.711 5.875 -2.993 1.00 93.69 92 THR A C 1
ATOM 667 O O . THR A 1 92 ? 11.619 4.890 -3.718 1.00 93.69 92 THR A O 1
ATOM 670 N N . LEU A 1 93 ? 10.701 6.730 -2.823 1.00 94.88 93 LEU A N 1
ATOM 671 C CA . LEU A 1 93 ? 9.449 6.632 -3.577 1.00 94.88 93 LEU A CA 1
ATOM 672 C C . LEU A 1 93 ? 9.724 6.821 -5.076 1.00 94.88 93 LEU A C 1
ATOM 674 O O . LEU A 1 93 ? 10.173 7.886 -5.496 1.00 94.88 93 LEU A O 1
ATOM 678 N N . VAL A 1 94 ? 9.405 5.803 -5.872 1.00 95.69 94 VAL A N 1
ATOM 679 C CA . VAL A 1 94 ? 9.541 5.825 -7.336 1.00 95.69 94 VAL A CA 1
ATOM 680 C C . VAL A 1 94 ? 8.205 5.973 -8.059 1.00 95.69 94 VAL A C 1
ATOM 682 O O . VAL A 1 94 ? 8.160 6.478 -9.177 1.00 95.69 9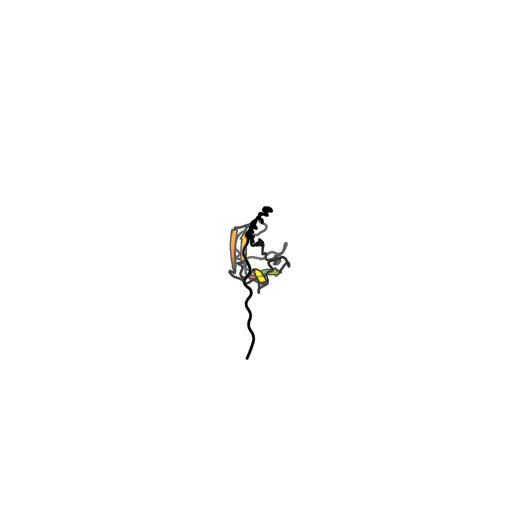4 VAL A O 1
ATOM 685 N N . GLN A 1 95 ? 7.099 5.584 -7.418 1.00 96.38 95 GLN A N 1
ATOM 686 C CA . GLN A 1 95 ? 5.758 5.787 -7.963 1.00 96.38 95 GLN A CA 1
ATOM 687 C C . GLN A 1 95 ? 4.707 5.819 -6.854 1.00 96.38 95 GLN A C 1
ATOM 689 O O . GLN A 1 95 ? 4.584 4.866 -6.087 1.00 96.38 95 GLN A O 1
ATOM 694 N N . GLN A 1 96 ? 3.884 6.867 -6.812 1.00 97.44 96 GLN A N 1
ATOM 695 C CA . GLN A 1 96 ? 2.672 6.862 -5.990 1.00 97.44 96 GLN A CA 1
ATOM 696 C C . GLN A 1 96 ? 1.604 5.993 -6.663 1.00 97.44 96 GLN A C 1
ATOM 698 O O . GLN A 1 96 ? 1.268 6.232 -7.823 1.00 97.44 96 GLN A O 1
ATOM 703 N N . LEU A 1 97 ? 1.049 5.009 -5.949 1.00 97.00 97 LEU A N 1
ATOM 704 C CA . LEU A 1 97 ? 0.001 4.134 -6.486 1.00 97.00 97 LEU A CA 1
ATOM 705 C C . LEU A 1 97 ? -1.396 4.655 -6.151 1.00 97.00 97 LEU A C 1
ATOM 707 O O . LEU A 1 97 ? -2.250 4.764 -7.026 1.00 97.00 97 LEU A O 1
ATOM 711 N N . VAL A 1 98 ? -1.626 4.991 -4.882 1.00 97.88 98 VAL A N 1
ATOM 712 C CA . VAL A 1 98 ? -2.893 5.550 -4.396 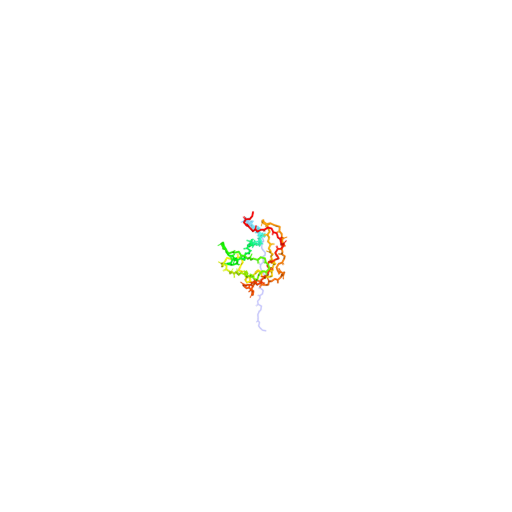1.00 97.88 98 VAL A CA 1
ATOM 713 C C . VAL A 1 98 ? -2.655 6.327 -3.108 1.00 97.88 98 VAL A C 1
ATOM 715 O O . VAL A 1 98 ? -1.737 6.015 -2.349 1.00 97.88 98 VAL A O 1
ATOM 718 N N . THR A 1 99 ? -3.477 7.344 -2.865 1.00 98.19 99 THR A N 1
ATOM 719 C CA . THR A 1 99 ? -3.524 8.066 -1.593 1.00 98.19 99 THR A CA 1
ATOM 720 C C . THR A 1 99 ? -4.874 7.872 -0.913 1.00 98.19 99 THR A C 1
ATOM 722 O O . THR A 1 99 ? -5.913 7.817 -1.574 1.00 98.19 99 THR A O 1
ATOM 725 N N . GLY A 1 100 ? -4.866 7.761 0.413 1.00 96.94 100 GLY A N 1
ATOM 726 C CA . GLY A 1 100 ? -6.071 7.688 1.235 1.00 96.94 100 GLY A CA 1
ATOM 727 C C . GLY A 1 100 ? -6.948 6.452 1.008 1.00 96.94 100 GLY A C 1
ATOM 728 O O . GLY A 1 100 ? -8.163 6.526 1.208 1.00 96.94 100 GLY A O 1
ATOM 729 N N . LEU A 1 101 ? -6.373 5.321 0.589 1.00 97.50 101 LEU A N 1
ATOM 730 C CA . LEU A 1 101 ? -7.119 4.075 0.429 1.00 97.50 101 LEU A CA 1
ATOM 731 C C . LEU A 1 101 ? -7.504 3.518 1.803 1.00 97.50 101 LEU A C 1
ATOM 733 O O . LEU A 1 101 ? -6.641 3.225 2.625 1.00 97.50 101 LEU A O 1
ATOM 737 N N . ASP A 1 102 ? -8.800 3.341 2.052 1.00 97.00 102 ASP A N 1
ATOM 738 C CA . ASP A 1 102 ? -9.295 2.812 3.324 1.00 97.00 102 ASP A CA 1
ATOM 739 C C . ASP A 1 102 ? -9.075 1.290 3.425 1.00 97.00 102 ASP A C 1
ATOM 741 O O . ASP A 1 102 ? -9.836 0.490 2.859 1.00 97.00 102 ASP A O 1
ATOM 745 N N . VAL A 1 103 ? -8.042 0.880 4.172 1.00 96.44 103 VAL A N 1
ATOM 746 C CA . VAL A 1 103 ? -7.682 -0.534 4.384 1.00 96.44 103 VAL A CA 1
ATOM 747 C C . VAL A 1 103 ? -8.613 -1.240 5.372 1.00 96.44 103 VAL A C 1
ATOM 749 O O . VAL A 1 103 ? -8.668 -2.470 5.397 1.00 96.44 103 VAL A O 1
ATOM 752 N N . SER A 1 104 ? -9.440 -0.493 6.117 1.00 96.25 104 SER A N 1
ATOM 753 C CA . SER A 1 104 ? -10.508 -1.085 6.938 1.00 96.25 104 SER A CA 1
ATOM 754 C C . SER A 1 104 ? -11.619 -1.702 6.076 1.00 96.25 104 SER A C 1
ATOM 756 O O . SER A 1 104 ? -12.391 -2.552 6.538 1.00 96.25 104 SER A O 1
ATOM 758 N N . ARG A 1 105 ? -11.695 -1.310 4.794 1.00 96.12 105 ARG A N 1
ATOM 759 C CA . ARG A 1 105 ? -12.740 -1.709 3.835 1.00 96.12 105 ARG A CA 1
ATOM 760 C C . ARG A 1 105 ? -12.209 -2.368 2.567 1.00 96.12 105 ARG A C 1
ATOM 762 O O . ARG A 1 105 ? -12.958 -3.108 1.929 1.00 96.12 105 ARG A O 1
ATOM 769 N N . THR A 1 106 ? -10.929 -2.209 2.260 1.00 97.06 106 THR A N 1
ATOM 770 C CA . THR A 1 106 ? -10.332 -2.679 1.003 1.00 97.06 106 THR A CA 1
ATOM 771 C C . THR A 1 106 ? -9.157 -3.603 1.279 1.00 97.06 106 THR A C 1
ATOM 773 O O . THR A 1 106 ? -8.381 -3.329 2.189 1.00 97.06 106 THR A O 1
ATOM 776 N N . ARG A 1 107 ? -9.070 -4.722 0.544 1.00 96.62 107 ARG A N 1
ATOM 777 C CA . ARG A 1 107 ? -8.082 -5.814 0.739 1.00 96.62 107 ARG A CA 1
ATOM 778 C C . ARG A 1 107 ? -7.219 -6.055 -0.503 1.00 96.62 107 ARG A C 1
ATOM 780 O O . ARG A 1 107 ? -6.403 -6.972 -0.530 1.00 96.62 107 ARG A O 1
ATOM 787 N N . GLU A 1 108 ? -7.441 -5.258 -1.540 1.00 97.38 108 GLU A N 1
ATOM 788 C CA . GLU A 1 108 ? -6.771 -5.378 -2.822 1.00 97.38 108 GLU A CA 1
ATOM 789 C C . GLU A 1 108 ? -6.640 -4.005 -3.489 1.00 97.38 108 GLU A C 1
ATOM 791 O O . GLU A 1 108 ? -7.530 -3.160 -3.379 1.00 97.38 108 GLU A O 1
ATOM 796 N N . LEU A 1 109 ? -5.540 -3.805 -4.209 1.00 97.94 109 LEU A N 1
ATOM 797 C CA . LEU A 1 109 ? -5.284 -2.659 -5.071 1.00 97.94 109 LEU A CA 1
ATOM 798 C C . LEU A 1 109 ? -4.732 -3.158 -6.408 1.00 97.94 109 LEU A C 1
ATOM 800 O O . LEU A 1 109 ? -3.689 -3.804 -6.446 1.00 97.94 109 LEU A O 1
ATOM 804 N N . SER A 1 110 ? -5.397 -2.826 -7.513 1.00 97.69 110 SER A N 1
ATOM 805 C CA . SER A 1 110 ? -4.839 -3.008 -8.859 1.00 97.69 110 SER A CA 1
ATOM 806 C C . SER A 1 110 ? -4.075 -1.758 -9.289 1.00 97.69 110 SER A C 1
ATOM 808 O O . SER A 1 110 ? -4.561 -0.642 -9.106 1.00 97.69 110 SER A O 1
ATOM 810 N N . PHE A 1 111 ? -2.900 -1.935 -9.887 1.00 97.25 111 PHE A N 1
ATOM 811 C CA . PHE A 1 111 ? -2.051 -0.842 -10.359 1.00 97.25 111 PHE A CA 1
ATOM 812 C C . PHE A 1 111 ? -1.232 -1.261 -11.587 1.00 97.25 111 PHE A C 1
ATOM 814 O O . PHE A 1 111 ? -1.155 -2.439 -11.930 1.00 97.25 111 PHE A O 1
ATOM 821 N N . ILE A 1 112 ? -0.624 -0.288 -12.266 1.00 97.44 112 ILE A N 1
ATOM 822 C CA . ILE A 1 112 ? 0.310 -0.519 -13.374 1.00 97.44 112 ILE A CA 1
ATOM 823 C C . ILE A 1 112 ? 1.638 0.141 -12.984 1.00 97.44 112 ILE A C 1
ATOM 825 O O . ILE A 1 112 ? 1.662 1.371 -12.854 1.00 97.44 112 ILE A O 1
ATOM 829 N N . PRO A 1 113 ? 2.726 -0.624 -12.776 1.00 96.56 113 PRO A N 1
ATOM 830 C CA . PRO A 1 113 ? 4.033 -0.035 -12.525 1.00 96.56 113 PRO A CA 1
ATOM 831 C C . PRO A 1 113 ? 4.474 0.798 -13.735 1.00 96.56 113 PRO A C 1
ATOM 833 O O . PRO A 1 113 ? 4.346 0.347 -14.877 1.00 96.56 113 PRO A O 1
ATOM 836 N N . ASP A 1 114 ? 4.996 1.998 -13.509 1.00 96.12 114 ASP A N 1
ATOM 837 C CA . ASP A 1 114 ? 5.622 2.798 -14.559 1.00 96.12 114 ASP A CA 1
ATOM 838 C C . ASP A 1 114 ? 6.927 2.101 -14.982 1.00 96.12 114 ASP A C 1
ATOM 840 O O . ASP A 1 114 ? 7.800 1.881 -14.139 1.00 96.12 114 ASP A O 1
ATOM 844 N N . PRO A 1 115 ? 7.093 1.732 -16.267 1.00 94.88 115 PRO A N 1
ATOM 845 C CA . PRO A 1 115 ? 8.317 1.090 -16.745 1.00 94.88 115 PRO A CA 1
ATOM 846 C C . PRO A 1 115 ? 9.576 1.964 -16.608 1.00 94.88 115 PRO A C 1
ATOM 848 O O . PRO A 1 115 ? 10.672 1.454 -16.812 1.00 94.88 115 PRO A O 1
ATOM 851 N N . ASN A 1 116 ? 9.439 3.251 -16.275 1.00 94.31 116 ASN A N 1
ATOM 852 C CA . ASN A 1 116 ? 10.546 4.176 -16.031 1.00 94.31 116 ASN A CA 1
ATOM 853 C C . ASN A 1 116 ? 10.713 4.543 -14.543 1.00 94.31 116 ASN A C 1
ATOM 855 O O . ASN A 1 116 ? 11.504 5.435 -14.241 1.00 94.31 116 ASN A O 1
ATOM 859 N N . ALA A 1 117 ? 9.980 3.899 -13.622 1.00 89.56 117 ALA A N 1
ATOM 860 C CA . ALA A 1 117 ? 10.006 4.230 -12.192 1.00 89.56 117 ALA A CA 1
ATOM 861 C C . ALA A 1 117 ? 11.397 4.028 -11.556 1.00 89.56 117 ALA A C 1
ATOM 863 O O . ALA A 1 117 ? 11.768 4.732 -10.624 1.00 89.56 117 ALA A O 1
ATOM 864 N N . GLY A 1 118 ? 12.208 3.103 -12.064 1.00 83.88 118 GLY A N 1
ATOM 865 C CA . GLY A 1 118 ? 13.536 2.824 -11.529 1.00 83.88 118 GLY A CA 1
ATOM 866 C C . GLY A 1 118 ? 14.102 1.517 -12.080 1.00 83.88 118 GLY A C 1
ATOM 867 O O . GLY A 1 118 ? 13.516 0.946 -12.999 1.00 83.88 118 GLY A O 1
ATOM 868 N N . PRO A 1 119 ? 15.246 1.052 -11.553 1.00 85.19 119 PRO A N 1
ATOM 869 C CA . PRO A 1 119 ? 15.770 -0.272 -11.869 1.00 85.19 119 PRO A CA 1
ATOM 870 C C . PRO A 1 119 ? 14.892 -1.382 -11.277 1.00 85.19 119 PRO A C 1
ATOM 872 O O . PRO A 1 119 ? 14.079 -1.139 -10.380 1.00 85.19 119 PRO A O 1
ATOM 875 N N . ASP A 1 120 ? 15.096 -2.604 -11.764 1.00 86.12 120 ASP A N 1
ATOM 876 C CA . ASP A 1 120 ? 14.409 -3.788 -11.257 1.00 86.12 120 ASP A CA 1
ATOM 877 C C . ASP A 1 120 ? 14.842 -4.094 -9.811 1.00 86.12 120 ASP A C 1
ATOM 879 O O . ASP A 1 120 ? 15.945 -3.758 -9.376 1.00 86.12 120 ASP A O 1
ATOM 883 N N . SER A 1 121 ? 13.966 -4.735 -9.035 1.00 81.00 121 SER A N 1
ATOM 884 C CA . SER A 1 121 ? 14.196 -4.988 -7.602 1.00 81.00 121 SER A CA 1
ATOM 885 C C . SER A 1 121 ? 15.360 -5.941 -7.299 1.00 81.00 121 SER A C 1
ATOM 887 O O . SER A 1 121 ? 15.790 -6.031 -6.153 1.00 81.00 121 SER A O 1
ATOM 889 N N . ASP A 1 122 ? 15.822 -6.691 -8.296 1.00 80.75 122 ASP A N 1
ATOM 890 C CA . ASP A 1 122 ? 16.924 -7.655 -8.232 1.00 80.75 122 ASP A CA 1
ATOM 891 C C . ASP A 1 122 ? 18.226 -7.144 -8.882 1.00 80.75 122 ASP A C 1
ATOM 893 O O . ASP A 1 122 ? 19.162 -7.924 -9.068 1.00 80.75 122 ASP A O 1
ATOM 897 N N . SER A 1 123 ? 18.281 -5.847 -9.214 1.00 72.81 123 SER A N 1
ATOM 898 C CA . SER A 1 123 ? 19.448 -5.166 -9.802 1.00 72.81 123 SER A CA 1
ATOM 899 C C . SER A 1 123 ? 20.469 -4.680 -8.776 1.00 72.81 123 SER A C 1
ATOM 901 O O . SER A 1 123 ? 20.062 -4.228 -7.681 1.00 72.81 123 SER A O 1
#

Sequence (123 aa):
MPHTPELSSTAQTPPHSASSRSTSRHHLAFSLALAGTFFPLAHASVFITHPYAGISCRGGSACSLTWVDDGEAPLLAAIGACDFGLYQGADTLVQQLVTGLDVSRTRELSFIPDPNAGPDSDS

Organism: NCBI:txid167371